Protein AF-E3I8I8-F1 (afdb_monomer)

Mean predicted aligned error: 11.17 Å

pLDDT: mean 88.02, std 15.7, range [49.09, 98.69]

Foldseek 3Di:
DDDDDDPPPPPPPPPPPDDQPPVNVVVVVVVVVVVVVVVVVVVVVVVVVVVVLVVCVVVPDDSVVVVVVVVLVVDDPVVSVVVVVVVVVVCVVVVVDD

Organism: Rhodomicrobium vannielii (strain ATCC 17100 / DSM 162 / LMG 4299 / NCIMB 10020 / ATH 3.1.1) (NCBI:txid648757)

Sequence (98 aa):
MDDASGFDGGADIGASGGSIDKSAKEQLRTVVERIERLEEEKAALAGDIKDIYAEAKANGFDTKALRKIISLRKKDASERQTEEAILATYMHALGMLE

InterPro domains:
  IPR018753 GapR-like [MF_00797] (19-96)
  IPR036388 Winged helix-like DNA-binding domain superfamily [G3DSA:1.10.10.10] (8-84)
  IPR046367 GapR-like, DNA-binding domain [NF010247] (21-96)
  IPR046367 GapR-like, DNA-binding domain [PF10073] (24-95)

Secondary structure (DSSP, 8-state):
---------------------HHHHHHHHHHHHHHHHHHHHHHHHHHHHHHHHHHHHHTT--HHHHHHHHHHHTS-HHHHHHHHHHHHHHHHHTT---

Radius of gyration: 28.41 Å; Cα contacts (8 Å, |Δi|>4): 15; chains: 1; bounding box: 42×38×78 Å

Solvent-accessible surface area (backbone atoms only — not comparable to full-atom values): 6036 Å² total; per-residue (Å²): 140,86,88,85,83,80,93,80,80,80,76,76,80,71,81,68,86,68,78,76,50,71,68,57,50,55,52,51,50,53,52,49,58,54,48,54,54,50,52,52,53,50,50,52,52,52,48,55,55,50,51,52,46,50,51,40,42,75,75,70,46,62,58,68,60,52,51,51,51,55,58,53,71,72,49,57,72,67,60,49,52,52,53,50,54,55,50,50,54,52,34,44,77,70,67,74,53,135

Structure (mmCIF, N/CA/C/O backbone):
data_AF-E3I8I8-F1
#
_entry.id   AF-E3I8I8-F1
#
loop_
_atom_site.group_PDB
_atom_site.id
_atom_site.type_symbol
_atom_site.label_atom_id
_atom_site.label_alt_id
_atom_site.label_comp_id
_atom_site.label_asym_id
_atom_site.label_entity_id
_atom_site.label_seq_id
_atom_site.pdbx_PDB_ins_code
_atom_site.Cartn_x
_atom_site.Cartn_y
_atom_site.Cartn_z
_atom_site.occupancy
_atom_site.B_iso_or_equiv
_atom_site.auth_seq_id
_atom_site.auth_comp_id
_atom_site.auth_asym_id
_atom_site.auth_atom_id
_atom_site.pdbx_PDB_model_num
ATOM 1 N N . MET A 1 1 ? 23.529 -31.811 55.806 1.00 54.12 1 MET A N 1
ATOM 2 C CA . MET A 1 1 ? 23.321 -32.154 54.385 1.00 54.12 1 MET A CA 1
ATOM 3 C C . MET A 1 1 ? 21.829 -32.346 54.253 1.00 54.12 1 MET A C 1
ATOM 5 O O . MET A 1 1 ? 21.301 -33.426 54.479 1.00 54.12 1 MET A O 1
ATOM 9 N N . ASP A 1 2 ? 21.186 -31.198 54.141 1.00 52.94 2 ASP A N 1
ATOM 10 C CA . ASP A 1 2 ? 19.759 -30.955 54.215 1.00 52.94 2 ASP A CA 1
ATOM 11 C C . ASP A 1 2 ? 19.142 -31.263 52.854 1.00 52.94 2 ASP A C 1
ATOM 13 O O . ASP A 1 2 ? 19.558 -30.672 51.865 1.00 52.94 2 ASP A O 1
ATOM 17 N N . ASP A 1 3 ? 18.166 -32.165 52.800 1.00 55.22 3 ASP A N 1
ATOM 18 C CA . ASP A 1 3 ? 17.332 -32.360 51.610 1.00 55.22 3 ASP A CA 1
ATOM 19 C C . ASP A 1 3 ? 15.868 -32.447 52.050 1.00 55.22 3 ASP A C 1
ATOM 21 O O . ASP A 1 3 ? 15.273 -33.512 52.214 1.00 55.22 3 ASP A O 1
ATOM 25 N N . ALA A 1 4 ? 15.305 -31.269 52.314 1.00 62.56 4 ALA A N 1
ATOM 26 C CA . ALA A 1 4 ? 13.880 -31.049 52.494 1.00 62.56 4 ALA A CA 1
ATOM 27 C C . ALA A 1 4 ? 13.491 -29.734 51.808 1.00 62.56 4 ALA A C 1
ATOM 29 O O . ALA A 1 4 ? 13.844 -28.658 52.284 1.00 62.56 4 ALA A O 1
ATOM 30 N N . SER A 1 5 ? 12.784 -29.849 50.682 1.00 60.59 5 SER A N 1
ATOM 31 C CA . SER A 1 5 ? 11.827 -28.909 50.059 1.00 60.59 5 SER A CA 1
ATOM 32 C C . SER A 1 5 ? 11.909 -29.129 48.542 1.00 60.59 5 SER A C 1
ATOM 34 O O . SER A 1 5 ? 12.929 -28.909 47.911 1.00 60.59 5 SER A O 1
ATOM 36 N N . GLY A 1 6 ? 10.922 -29.750 47.907 1.00 58.12 6 GLY A N 1
ATOM 37 C CA . GLY A 1 6 ? 9.565 -29.225 47.834 1.00 58.12 6 GLY A CA 1
ATOM 38 C C . GLY A 1 6 ? 9.459 -28.396 46.557 1.00 58.12 6 GLY A C 1
ATOM 39 O O . GLY A 1 6 ? 9.505 -27.173 46.602 1.00 58.12 6 GLY A O 1
ATOM 40 N N . PHE A 1 7 ? 9.381 -29.076 45.412 1.00 63.78 7 PHE A N 1
ATOM 41 C CA . PHE A 1 7 ? 8.995 -28.466 44.143 1.00 63.78 7 PHE A CA 1
ATOM 42 C C . PHE A 1 7 ? 7.493 -28.164 44.215 1.00 63.78 7 PHE A C 1
ATOM 44 O O . PHE A 1 7 ? 6.672 -29.014 43.891 1.00 63.78 7 PHE A O 1
ATOM 51 N N . ASP A 1 8 ? 7.147 -26.973 44.700 1.00 63.19 8 ASP A N 1
ATOM 52 C CA . ASP A 1 8 ? 5.790 -26.423 44.641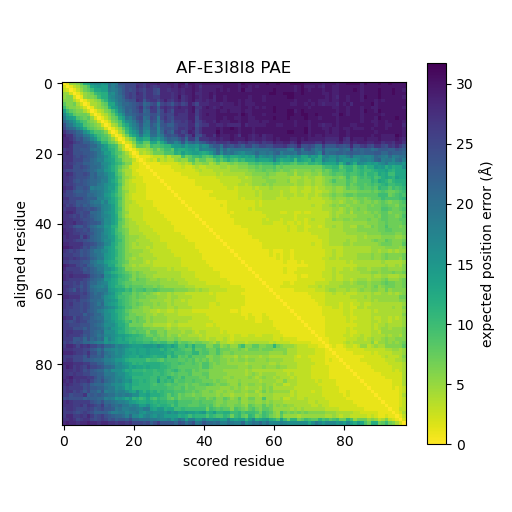 1.00 63.19 8 ASP A CA 1
ATOM 53 C C . ASP A 1 8 ? 5.834 -25.052 43.958 1.00 63.19 8 ASP A C 1
ATOM 55 O O . ASP A 1 8 ? 5.695 -23.991 44.558 1.00 63.19 8 ASP A O 1
ATOM 59 N N . GLY A 1 9 ? 6.168 -25.093 42.670 1.00 59.12 9 GLY A N 1
ATOM 60 C CA . GLY A 1 9 ? 6.112 -23.955 41.760 1.00 59.12 9 GLY A CA 1
ATOM 61 C C . GLY A 1 9 ? 5.010 -24.141 40.726 1.00 59.12 9 GLY A C 1
ATOM 62 O O . GLY A 1 9 ? 5.200 -23.789 39.563 1.00 59.12 9 GLY A O 1
ATOM 63 N N . GLY A 1 10 ? 3.892 -24.759 41.116 1.00 52.56 10 GLY A N 1
ATOM 64 C CA . GLY A 1 10 ? 2.670 -24.744 40.328 1.00 52.56 10 GLY A CA 1
ATOM 65 C C . GLY A 1 10 ? 2.126 -23.324 40.323 1.00 52.56 10 GLY A C 1
ATOM 66 O O . GLY A 1 10 ? 1.337 -22.959 41.188 1.00 52.56 10 GLY A O 1
ATOM 67 N N . ALA A 1 11 ? 2.576 -22.505 39.371 1.00 53.94 11 ALA A N 1
ATOM 68 C CA . ALA A 1 11 ? 1.906 -21.260 39.045 1.00 53.94 11 ALA A CA 1
ATOM 69 C C . ALA A 1 11 ? 0.503 -21.620 38.548 1.00 53.94 11 ALA A C 1
ATOM 71 O O . ALA A 1 11 ? 0.292 -21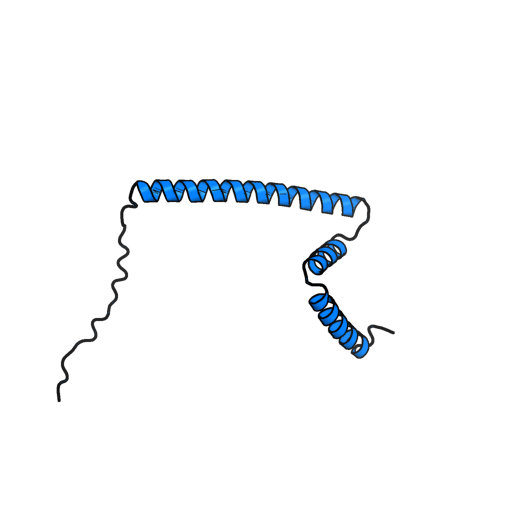.924 37.374 1.00 53.94 11 ALA A O 1
ATOM 72 N N . ASP A 1 12 ? -0.432 -21.640 39.493 1.00 58.72 12 ASP A N 1
ATOM 73 C CA . ASP A 1 12 ? -1.858 -21.477 39.287 1.00 58.72 12 ASP A CA 1
ATOM 74 C C . ASP A 1 12 ? -2.025 -20.236 38.403 1.00 58.72 12 ASP A C 1
ATOM 76 O O . ASP A 1 12 ? -1.990 -19.092 38.862 1.00 58.72 12 ASP A O 1
ATOM 80 N N . ILE A 1 13 ? -2.108 -20.451 37.085 1.00 60.59 13 ILE A N 1
ATOM 81 C CA . ILE A 1 13 ? -2.630 -19.452 36.157 1.00 60.59 13 ILE A CA 1
ATOM 82 C C . ILE A 1 13 ? -4.130 -19.458 36.412 1.00 60.59 13 ILE A C 1
ATOM 84 O O . ILE A 1 13 ? -4.923 -20.020 35.655 1.00 60.59 13 ILE A O 1
ATOM 88 N N . GLY A 1 14 ? -4.489 -18.875 37.552 1.00 49.09 14 GLY A N 1
ATOM 89 C CA . GLY A 1 14 ? -5.841 -18.590 37.940 1.00 49.09 14 GLY A CA 1
ATOM 90 C C . GLY A 1 14 ? -6.426 -17.724 36.848 1.00 49.09 14 GLY A C 1
ATOM 91 O O . GLY A 1 14 ? -6.158 -16.522 36.763 1.00 49.09 14 GLY A O 1
ATOM 92 N N . ALA A 1 15 ? -7.238 -18.352 36.002 1.00 56.16 15 ALA A N 1
ATOM 93 C CA . ALA A 1 15 ? -8.261 -17.692 35.220 1.00 56.16 15 ALA A CA 1
ATOM 94 C C . ALA A 1 15 ? -9.239 -17.041 36.210 1.00 56.16 15 ALA A C 1
ATOM 96 O O . ALA A 1 15 ? -10.340 -17.527 36.457 1.00 56.16 15 ALA A O 1
ATOM 97 N N . SER A 1 16 ? -8.804 -15.950 36.836 1.00 55.56 16 SER A N 1
ATOM 98 C CA . SER A 1 16 ? -9.676 -15.080 37.593 1.00 55.56 16 SER A CA 1
ATOM 99 C C . SER A 1 16 ? -10.577 -14.407 36.567 1.00 55.56 16 SER A C 1
ATOM 101 O O . SER A 1 16 ? -10.143 -13.591 35.754 1.00 55.56 16 SER A O 1
ATOM 103 N N . GLY A 1 17 ? -11.853 -14.791 36.575 1.00 57.69 17 GLY A N 1
ATOM 104 C CA . GLY A 1 17 ? -12.940 -14.029 35.969 1.00 57.69 17 GLY A CA 1
ATOM 105 C C . GLY A 1 17 ? -13.092 -12.691 36.691 1.00 57.69 17 GLY A C 1
ATOM 106 O O . GLY A 1 17 ? -14.091 -12.450 37.363 1.00 57.69 17 GLY A O 1
ATOM 107 N N . GLY A 1 18 ? -12.056 -11.854 36.615 1.00 56.91 18 GLY A N 1
ATOM 108 C CA . GLY A 1 18 ? -11.992 -10.543 37.225 1.00 56.91 18 GLY A CA 1
ATOM 109 C C . GLY A 1 18 ? -13.023 -9.645 36.566 1.00 56.91 18 GLY A C 1
ATOM 110 O O . GLY A 1 18 ? -12.965 -9.374 35.366 1.00 56.91 18 GLY A O 1
ATOM 111 N N . SER A 1 19 ? -13.993 -9.196 37.357 1.00 73.75 19 SER A N 1
ATOM 112 C CA . SER A 1 19 ? -14.953 -8.184 36.943 1.00 73.75 19 SER A CA 1
ATOM 113 C C . SER A 1 19 ? -14.197 -6.954 36.447 1.00 73.75 19 SER A C 1
ATOM 115 O O . SER A 1 19 ? -13.536 -6.277 37.232 1.00 73.75 19 SER A O 1
ATOM 117 N N . ILE A 1 20 ? -14.293 -6.668 35.147 1.00 75.81 20 ILE A N 1
ATOM 118 C CA . ILE A 1 20 ? -13.729 -5.448 34.567 1.00 75.81 20 ILE A CA 1
ATOM 119 C C . ILE A 1 20 ? -14.401 -4.258 35.262 1.00 75.81 20 ILE A C 1
ATOM 121 O O . ILE A 1 20 ? -15.632 -4.125 35.210 1.00 75.81 20 ILE A O 1
ATOM 125 N N . ASP A 1 21 ? -13.602 -3.423 35.928 1.00 83.50 21 ASP A N 1
ATOM 126 C CA . ASP A 1 21 ? -14.078 -2.201 36.577 1.00 83.50 21 ASP A CA 1
ATOM 127 C C . ASP A 1 21 ? -14.770 -1.295 35.542 1.00 83.50 21 ASP A C 1
ATOM 129 O O . ASP A 1 21 ? -14.425 -1.289 34.358 1.00 83.50 21 ASP A O 1
ATOM 133 N N . LYS A 1 22 ? -15.779 -0.531 35.962 1.00 81.38 22 LYS A N 1
ATOM 134 C CA . LYS A 1 22 ? -16.578 0.335 35.087 1.00 81.38 22 LYS A CA 1
ATOM 135 C C . LYS A 1 22 ? -15.699 1.303 34.282 1.00 81.38 22 LYS A C 1
ATOM 137 O O . LYS A 1 22 ? -15.920 1.454 33.085 1.00 81.38 22 LYS A O 1
ATOM 142 N N . SER A 1 23 ? -14.661 1.865 34.906 1.00 86.88 23 SER A N 1
ATOM 143 C CA . SER A 1 23 ? -13.669 2.722 34.235 1.00 86.88 23 SER A CA 1
ATOM 144 C C . SER A 1 23 ? -12.919 1.979 33.119 1.00 86.88 23 SER A C 1
ATOM 146 O O . SER A 1 23 ? -12.802 2.469 31.996 1.00 86.88 23 SER A O 1
ATOM 148 N N . ALA A 1 24 ? -12.497 0.738 33.378 1.00 90.19 24 ALA A N 1
ATOM 149 C CA . ALA A 1 24 ? -11.834 -0.099 32.380 1.00 90.19 24 ALA A CA 1
ATOM 150 C C . ALA A 1 24 ? -12.780 -0.495 31.227 1.00 90.19 24 ALA A C 1
ATOM 1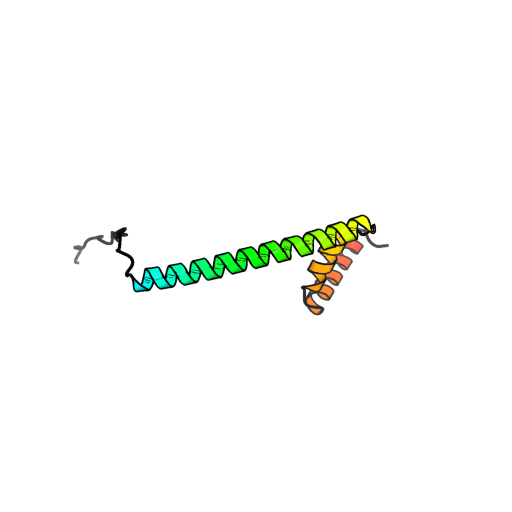52 O O . ALA A 1 24 ? -12.349 -0.569 30.076 1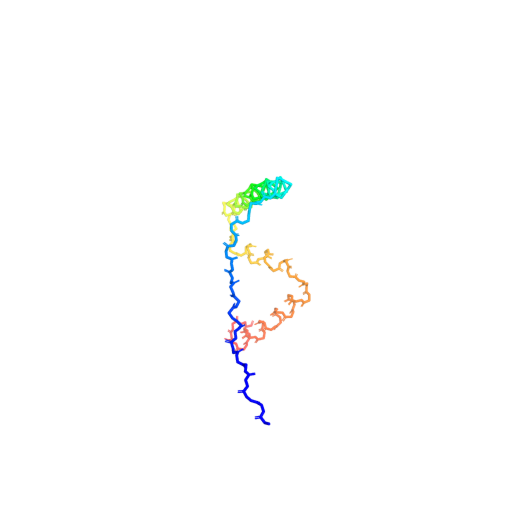.00 90.19 24 ALA A O 1
ATOM 153 N N . LYS A 1 25 ? -14.084 -0.676 31.491 1.00 92.38 25 LYS A N 1
ATOM 154 C CA . LYS A 1 25 ? -15.096 -0.892 30.437 1.00 92.38 25 LYS A CA 1
ATOM 155 C C . LYS A 1 25 ? -15.268 0.335 29.534 1.00 92.38 25 LYS A C 1
ATOM 157 O O . LYS A 1 25 ? -15.373 0.180 28.320 1.00 92.38 25 LYS A O 1
ATOM 162 N N . GLU A 1 26 ? -15.281 1.541 30.100 1.00 94.06 26 GLU A N 1
ATOM 163 C CA . GLU A 1 26 ? -15.401 2.800 29.345 1.00 94.06 26 GLU A CA 1
ATOM 164 C C . GLU A 1 26 ? -14.153 3.082 28.487 1.00 94.06 26 GLU A C 1
ATOM 166 O O . GLU A 1 26 ? -14.268 3.475 27.320 1.00 94.06 26 GLU A O 1
ATOM 171 N N . GLN A 1 27 ? -12.960 2.797 29.019 1.00 94.50 27 GLN A N 1
ATOM 172 C CA . GLN A 1 27 ? -11.707 2.872 28.260 1.00 94.50 27 GLN A CA 1
ATOM 173 C C . GLN A 1 27 ? -11.685 1.870 27.103 1.00 94.50 27 GLN A C 1
ATOM 175 O O . GLN A 1 27 ? -11.368 2.249 25.974 1.00 94.50 27 GLN A O 1
ATOM 180 N N . LEU A 1 28 ? -12.070 0.615 27.359 1.00 95.56 28 LEU A N 1
ATOM 181 C CA . LEU A 1 28 ? -12.149 -0.419 26.327 1.00 95.56 28 LEU A CA 1
ATOM 182 C C . LEU A 1 28 ? -13.107 -0.007 25.206 1.00 95.56 28 LEU A C 1
ATOM 184 O O . LEU A 1 28 ? -12.740 -0.081 24.036 1.00 95.56 28 LEU A O 1
ATOM 188 N N . ARG A 1 29 ? -14.298 0.491 25.558 1.00 96.56 29 ARG A N 1
ATOM 189 C CA . ARG A 1 29 ? -15.278 0.991 24.588 1.00 96.56 29 ARG A CA 1
ATOM 190 C C . ARG A 1 29 ? -14.689 2.089 23.703 1.00 96.56 29 ARG A C 1
ATOM 192 O O . ARG A 1 29 ? -14.784 2.002 22.486 1.00 96.56 29 ARG A O 1
ATOM 199 N N . THR A 1 30 ? -14.019 3.070 24.304 1.00 97.56 30 THR A N 1
ATOM 200 C CA . THR A 1 30 ? -13.393 4.172 23.557 1.00 97.56 30 THR A CA 1
ATOM 201 C C . THR A 1 30 ? -12.294 3.679 22.610 1.00 97.56 30 THR A C 1
ATOM 203 O O . THR A 1 30 ? -12.147 4.199 21.505 1.00 97.56 30 THR A O 1
ATOM 206 N N . VAL A 1 31 ? -11.496 2.687 23.021 1.00 97.94 31 VAL A N 1
ATOM 207 C CA . VAL A 1 31 ? -10.470 2.082 22.155 1.00 97.94 31 VAL A CA 1
ATOM 208 C C . VAL A 1 31 ? -11.114 1.369 20.968 1.00 97.94 31 VAL A C 1
ATOM 210 O O . VAL A 1 31 ? -10.678 1.591 19.840 1.00 97.94 31 VAL A O 1
ATOM 213 N N . VAL A 1 32 ? -12.158 0.571 21.208 1.00 98.38 32 VAL A N 1
ATOM 214 C CA . VAL A 1 32 ? -12.884 -0.157 20.156 1.00 98.38 32 VAL A CA 1
ATOM 215 C C . VAL A 1 32 ? -13.499 0.814 19.150 1.00 98.38 32 VAL A C 1
ATOM 217 O O . VAL A 1 32 ? -13.177 0.723 17.970 1.00 98.38 32 VAL A O 1
ATOM 220 N N . GLU A 1 33 ? -14.265 1.806 19.610 1.00 98.44 33 GLU A N 1
ATOM 221 C CA . GLU A 1 33 ? -14.922 2.789 18.732 1.00 98.44 33 GLU A CA 1
ATOM 222 C C . GLU A 1 33 ? -13.906 3.553 17.859 1.00 98.44 33 GLU A C 1
ATOM 224 O O . GLU A 1 33 ? -14.142 3.822 16.680 1.00 98.44 33 GLU A O 1
ATOM 229 N N . ARG A 1 34 ? -12.726 3.878 18.408 1.00 98.50 34 ARG A N 1
ATOM 230 C CA . ARG A 1 34 ? -11.648 4.526 17.642 1.00 98.50 34 ARG A CA 1
ATOM 231 C C . ARG A 1 34 ? -11.048 3.607 16.579 1.00 98.50 34 ARG A C 1
ATOM 233 O O . ARG A 1 34 ? -10.703 4.103 15.510 1.00 98.50 34 ARG A O 1
ATOM 240 N N . ILE A 1 35 ? -10.877 2.319 16.876 1.00 98.44 35 ILE A N 1
ATOM 241 C CA . ILE A 1 35 ? -10.343 1.338 15.921 1.00 98.44 35 ILE A CA 1
ATOM 242 C C . ILE A 1 35 ? -11.355 1.078 14.807 1.00 98.44 35 ILE A C 1
ATOM 244 O O . ILE A 1 35 ? -10.965 1.089 13.646 1.00 98.44 35 ILE A O 1
ATOM 248 N N . GLU A 1 36 ? -12.635 0.899 15.138 1.00 98.56 36 GLU A N 1
ATOM 249 C CA . GLU A 1 36 ? -13.697 0.668 14.151 1.00 98.56 36 GLU A CA 1
ATOM 250 C C . GLU A 1 36 ? -13.764 1.810 13.137 1.00 98.56 36 GLU A C 1
ATOM 252 O O . GLU A 1 36 ? -13.704 1.565 11.934 1.00 98.56 36 GLU A O 1
ATOM 257 N N . ARG A 1 37 ? -13.740 3.062 13.611 1.00 98.56 37 ARG A N 1
ATOM 258 C CA . ARG A 1 37 ? -13.680 4.229 12.723 1.00 98.56 37 ARG A CA 1
ATOM 259 C C . ARG A 1 37 ? -12.454 4.204 11.802 1.00 98.56 37 ARG A C 1
ATOM 261 O O . ARG A 1 37 ? -12.570 4.492 10.617 1.00 98.56 37 ARG A O 1
ATOM 268 N N . LEU A 1 38 ? -11.274 3.861 12.329 1.00 98.62 38 LEU A N 1
ATOM 269 C CA . LEU A 1 38 ? -10.051 3.785 11.520 1.00 98.62 38 LEU A CA 1
ATOM 270 C C . LEU A 1 38 ? -10.095 2.643 10.494 1.00 98.62 38 LEU A C 1
ATOM 272 O O . LEU A 1 38 ? -9.559 2.794 9.398 1.00 98.62 38 LEU A O 1
ATOM 276 N N . GLU A 1 39 ? -10.717 1.509 10.820 1.00 98.56 39 GLU A N 1
ATOM 277 C CA . GLU A 1 39 ? -10.907 0.413 9.863 1.00 98.56 39 GLU A CA 1
ATOM 278 C C . GLU A 1 39 ? -11.919 0.786 8.769 1.00 98.56 39 GLU A C 1
ATOM 280 O O . GLU A 1 39 ? -11.686 0.457 7.605 1.00 98.56 39 GLU A O 1
ATOM 285 N N . GLU A 1 40 ? -12.976 1.539 9.087 1.00 98.44 40 GLU A N 1
ATOM 286 C CA . GLU A 1 40 ? -13.889 2.104 8.082 1.00 98.44 40 GLU A CA 1
ATOM 287 C C . GLU A 1 40 ? -13.171 3.087 7.142 1.00 98.44 40 GLU A C 1
ATOM 289 O O . GLU A 1 40 ? -13.259 2.948 5.920 1.00 98.44 40 GLU A O 1
ATOM 294 N N . GLU A 1 41 ? -12.399 4.035 7.685 1.00 98.44 41 GLU A N 1
ATOM 295 C CA . GLU A 1 41 ? -11.598 4.984 6.894 1.00 98.44 41 GLU A CA 1
ATOM 296 C C . GLU A 1 41 ? -10.596 4.254 5.983 1.00 98.44 41 GLU A C 1
ATOM 298 O O . GLU A 1 41 ? -10.463 4.557 4.795 1.00 98.44 41 GLU A O 1
ATOM 303 N N . LYS A 1 42 ? -9.913 3.238 6.516 1.00 98.12 42 LYS A N 1
ATOM 304 C CA . LYS A 1 42 ? -8.982 2.392 5.760 1.00 98.12 42 LYS A CA 1
ATOM 305 C C . LYS A 1 42 ? -9.688 1.603 4.659 1.00 98.12 42 LYS A C 1
ATOM 307 O O . LYS A 1 42 ? -9.120 1.457 3.576 1.00 98.12 42 LYS A O 1
ATOM 312 N N . ALA A 1 43 ? -10.894 1.095 4.910 1.00 98.12 43 ALA A N 1
ATOM 313 C CA . ALA A 1 43 ? -11.687 0.391 3.908 1.00 98.12 43 ALA A CA 1
ATOM 314 C C . ALA A 1 43 ? -12.122 1.329 2.773 1.00 98.12 43 ALA A C 1
ATOM 316 O O . ALA A 1 43 ? -11.999 0.952 1.606 1.00 98.12 43 ALA A O 1
ATOM 317 N N . ALA A 1 44 ? -12.547 2.554 3.097 1.00 98.38 44 ALA A N 1
ATOM 318 C CA . ALA A 1 44 ? -12.872 3.580 2.107 1.00 98.38 44 ALA A CA 1
ATOM 319 C C . ALA A 1 44 ? -11.655 3.911 1.225 1.00 98.38 44 ALA A C 1
ATOM 321 O O . ALA A 1 44 ? -11.721 3.767 0.006 1.00 98.38 44 ALA A O 1
ATOM 322 N N . LEU A 1 45 ? -10.502 4.206 1.837 1.00 98.44 45 LEU A N 1
ATOM 323 C CA . LEU A 1 45 ? -9.255 4.480 1.110 1.00 98.44 45 LEU A CA 1
ATOM 324 C C . LEU A 1 45 ? -8.792 3.292 0.253 1.00 98.44 45 LEU A C 1
ATOM 326 O O . LEU A 1 45 ? -8.262 3.470 -0.845 1.00 98.44 45 LEU A O 1
ATOM 330 N N . ALA A 1 46 ? -8.971 2.061 0.738 1.00 98.25 46 ALA A N 1
ATOM 331 C CA . ALA A 1 46 ? -8.669 0.865 -0.041 1.00 98.25 46 ALA A CA 1
ATOM 332 C C . ALA A 1 46 ? -9.592 0.728 -1.266 1.00 98.25 46 ALA A C 1
ATOM 334 O O . ALA A 1 46 ? -9.133 0.274 -2.319 1.00 98.25 46 ALA A O 1
ATOM 335 N N . GLY A 1 47 ? -10.860 1.132 -1.134 1.00 98.56 47 GLY A N 1
ATOM 336 C CA . GLY A 1 47 ? -11.812 1.264 -2.236 1.00 98.56 47 GLY A CA 1
ATOM 337 C C . GLY A 1 47 ? -11.319 2.252 -3.290 1.00 98.56 47 GLY A C 1
ATOM 338 O O . GLY A 1 47 ? -11.125 1.859 -4.439 1.00 98.56 47 GLY A O 1
ATOM 339 N N . ASP A 1 48 ? -10.978 3.471 -2.877 1.00 98.69 48 ASP A N 1
ATOM 340 C CA . ASP A 1 48 ? -10.481 4.518 -3.780 1.00 98.69 48 ASP A CA 1
ATOM 341 C C . ASP A 1 48 ? -9.228 4.067 -4.553 1.00 98.69 48 ASP A C 1
ATOM 343 O O . ASP A 1 48 ? -9.124 4.225 -5.771 1.00 98.69 48 ASP A O 1
ATOM 347 N 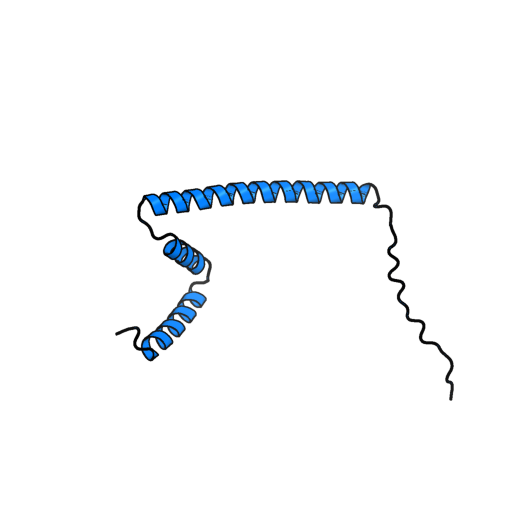N . ILE A 1 49 ? -8.272 3.424 -3.870 1.00 98.31 49 ILE A N 1
ATOM 348 C CA . ILE A 1 49 ? -7.063 2.876 -4.507 1.00 98.31 49 ILE A CA 1
ATOM 349 C C . ILE A 1 49 ? -7.418 1.810 -5.552 1.00 98.31 49 ILE A C 1
ATOM 351 O O . ILE A 1 49 ? -6.787 1.735 -6.613 1.00 98.31 49 ILE A O 1
ATOM 355 N N . LYS A 1 50 ? -8.396 0.947 -5.257 1.00 98.31 50 LYS A N 1
ATOM 356 C CA . LYS A 1 50 ? -8.844 -0.094 -6.187 1.00 98.31 50 LYS A CA 1
ATOM 357 C C . LYS A 1 50 ? -9.469 0.523 -7.436 1.00 98.31 50 LYS A C 1
ATOM 359 O O . LYS A 1 50 ? -9.167 0.045 -8.531 1.00 98.31 50 LYS A O 1
ATOM 364 N N . ASP A 1 51 ? -10.270 1.568 -7.277 1.00 98.56 51 ASP A N 1
ATOM 365 C CA . ASP A 1 51 ? -10.923 2.259 -8.387 1.00 98.56 51 ASP A CA 1
ATOM 366 C C . ASP A 1 51 ? -9.897 2.959 -9.287 1.00 98.56 51 ASP A C 1
ATOM 368 O O . ASP A 1 51 ? -9.948 2.792 -10.505 1.00 98.56 51 ASP A O 1
ATOM 372 N N . ILE A 1 52 ? -8.861 3.585 -8.714 1.00 98.50 52 ILE A N 1
ATOM 373 C CA . ILE A 1 52 ? -7.731 4.146 -9.482 1.00 98.50 52 ILE A CA 1
ATOM 374 C C . ILE A 1 52 ? -7.007 3.059 -10.292 1.00 98.50 52 ILE A C 1
ATOM 376 O O . ILE A 1 52 ? -6.674 3.256 -11.462 1.00 98.50 52 ILE A O 1
ATOM 380 N N . TYR A 1 53 ? -6.756 1.880 -9.710 1.00 98.56 53 TYR A N 1
ATOM 381 C CA . TYR A 1 53 ? -6.162 0.774 -10.470 1.00 98.56 53 TYR A CA 1
ATOM 382 C C . TYR A 1 53 ? -7.093 0.252 -11.572 1.00 98.56 53 TYR A C 1
ATOM 384 O O . TYR A 1 53 ? -6.605 -0.183 -12.618 1.00 98.56 53 TYR A O 1
ATOM 392 N N . ALA A 1 54 ? -8.409 0.260 -11.350 1.00 98.50 54 ALA A N 1
ATOM 393 C CA . ALA A 1 54 ? -9.387 -0.138 -12.356 1.00 98.50 54 ALA A CA 1
ATOM 394 C C . ALA A 1 54 ? -9.423 0.860 -13.523 1.00 98.50 54 ALA A C 1
ATOM 396 O O . ALA A 1 54 ? -9.378 0.434 -14.678 1.00 98.50 54 ALA A O 1
ATOM 397 N N . GLU A 1 55 ? -9.404 2.161 -13.234 1.00 98.69 55 GLU A N 1
ATOM 398 C CA . GLU A 1 55 ? -9.285 3.228 -14.230 1.00 98.69 55 GLU A CA 1
ATOM 399 C C . GLU A 1 55 ? -7.981 3.100 -15.025 1.00 98.69 55 GLU A C 1
ATOM 401 O O . GLU A 1 55 ? -7.998 3.066 -16.255 1.00 98.69 55 GLU A O 1
ATOM 406 N N . ALA A 1 56 ? -6.844 2.931 -14.344 1.00 98.56 56 ALA A N 1
ATOM 407 C CA . ALA A 1 56 ? -5.556 2.734 -15.004 1.00 98.56 56 ALA A CA 1
ATOM 408 C C . ALA A 1 56 ? -5.589 1.524 -15.954 1.00 98.56 56 ALA A C 1
ATOM 410 O O . ALA A 1 56 ? -5.095 1.595 -17.078 1.00 98.56 56 ALA A O 1
ATOM 411 N N . LYS A 1 57 ? -6.225 0.421 -15.540 1.00 98.31 57 LYS A N 1
ATOM 412 C CA . LYS A 1 57 ? -6.413 -0.750 -16.403 1.00 98.31 57 LYS A CA 1
ATOM 413 C C . LYS A 1 57 ? -7.289 -0.436 -17.620 1.00 98.31 57 LYS A C 1
ATOM 415 O O . LYS A 1 57 ? -6.953 -0.873 -18.717 1.00 98.31 57 LYS A O 1
ATOM 420 N N . ALA A 1 58 ? -8.389 0.296 -17.440 1.00 98.44 58 ALA A N 1
ATOM 421 C CA . ALA A 1 58 ? -9.269 0.711 -18.536 1.00 98.44 58 ALA A CA 1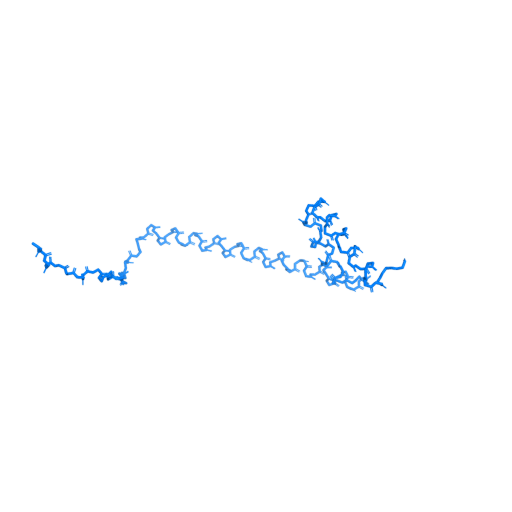
ATOM 422 C C . ALA A 1 58 ? -8.545 1.627 -19.539 1.00 98.44 58 ALA A C 1
ATOM 424 O O . ALA A 1 58 ? -8.762 1.514 -20.742 1.00 98.44 58 ALA A O 1
ATOM 425 N N . ASN A 1 59 ? -7.613 2.446 -19.048 1.00 98.56 59 ASN A N 1
ATOM 426 C CA . ASN A 1 59 ? -6.746 3.310 -19.848 1.00 98.56 59 ASN A CA 1
ATOM 427 C C . ASN A 1 59 ? -5.537 2.575 -20.469 1.00 98.56 59 ASN A C 1
ATOM 429 O O . ASN A 1 59 ? -4.695 3.206 -21.103 1.00 98.56 59 ASN A O 1
ATOM 433 N N . GLY A 1 60 ? -5.435 1.250 -20.303 1.00 98.19 60 GLY A N 1
ATOM 434 C CA . GLY A 1 60 ? -4.415 0.416 -20.946 1.00 98.19 60 GLY A CA 1
ATOM 435 C C . GLY A 1 60 ? -3.112 0.227 -20.161 1.00 98.19 60 GLY A C 1
ATOM 436 O O . GLY A 1 60 ? -2.168 -0.353 -20.695 1.00 98.19 60 GLY A O 1
ATOM 437 N N . PHE A 1 61 ? -3.030 0.666 -18.902 1.00 98.56 61 PHE A N 1
ATOM 438 C CA . PHE A 1 61 ? -1.838 0.462 -18.073 1.00 98.56 61 PHE A CA 1
ATOM 439 C C . PHE A 1 61 ? -1.789 -0.940 -17.439 1.00 98.56 61 PHE A C 1
ATOM 441 O O . PHE A 1 61 ? -2.794 -1.476 -16.961 1.00 98.56 61 PHE A O 1
ATOM 448 N N . ASP A 1 62 ? -0.583 -1.513 -17.333 1.00 98.19 62 ASP A N 1
ATOM 449 C CA . ASP A 1 62 ? -0.354 -2.744 -16.569 1.00 98.19 62 ASP A CA 1
ATOM 450 C C . ASP A 1 62 ? -0.347 -2.455 -15.055 1.00 98.19 62 ASP A C 1
ATOM 452 O O . ASP A 1 62 ? 0.597 -1.909 -14.478 1.00 98.19 62 ASP A O 1
ATOM 456 N N . THR A 1 63 ? -1.418 -2.870 -14.381 1.00 97.88 63 THR A N 1
ATOM 457 C CA . THR A 1 63 ? -1.575 -2.679 -12.929 1.00 97.88 63 THR A CA 1
ATOM 458 C C . THR A 1 63 ? -0.550 -3.436 -12.072 1.00 97.88 63 THR A C 1
ATOM 460 O O . THR A 1 63 ? -0.254 -2.991 -10.960 1.00 97.88 63 THR A O 1
ATOM 463 N N . LYS A 1 64 ? 0.030 -4.551 -12.544 1.00 97.38 64 LYS A N 1
ATOM 464 C CA . LYS A 1 64 ? 1.109 -5.257 -11.828 1.00 97.38 64 LYS A CA 1
ATOM 465 C C . LYS A 1 64 ? 2.395 -4.438 -11.876 1.00 97.38 64 LYS A C 1
ATOM 467 O O . LYS A 1 64 ? 3.040 -4.276 -10.838 1.00 97.38 64 LYS A O 1
ATOM 472 N N . ALA A 1 65 ? 2.725 -3.875 -13.038 1.00 98.19 65 ALA A N 1
ATOM 473 C CA . ALA A 1 65 ? 3.862 -2.972 -13.188 1.00 98.19 65 ALA A CA 1
ATOM 474 C C . ALA A 1 65 ? 3.702 -1.732 -12.290 1.00 98.19 65 ALA A C 1
ATOM 476 O O . ALA A 1 65 ? 4.613 -1.405 -11.529 1.00 98.19 65 ALA A O 1
ATOM 477 N N . LEU A 1 66 ? 2.515 -1.109 -12.268 1.00 98.12 66 LEU A N 1
ATOM 478 C CA . LEU A 1 66 ? 2.230 0.032 -11.385 1.00 98.12 66 LEU A CA 1
ATOM 479 C C . LEU A 1 66 ? 2.403 -0.308 -9.896 1.00 98.12 66 LEU A C 1
ATOM 481 O O . LEU A 1 66 ? 3.009 0.464 -9.151 1.00 98.12 66 LEU A O 1
ATOM 485 N N . ARG A 1 67 ? 1.923 -1.475 -9.443 1.00 97.50 67 ARG A N 1
ATOM 486 C CA . ARG A 1 67 ? 2.136 -1.939 -8.057 1.00 97.50 67 ARG A CA 1
ATOM 487 C C . ARG A 1 67 ? 3.617 -2.114 -7.734 1.00 97.50 67 ARG A C 1
ATOM 489 O O . ARG A 1 6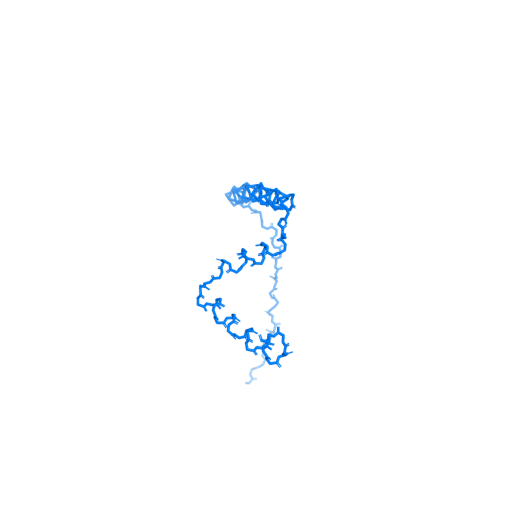7 ? 4.050 -1.709 -6.654 1.00 97.50 67 ARG A O 1
ATOM 496 N N . LYS A 1 68 ? 4.403 -2.668 -8.664 1.00 96.38 68 LYS A N 1
ATOM 497 C CA . LYS A 1 68 ? 5.856 -2.795 -8.499 1.00 96.38 68 LYS A CA 1
ATOM 498 C C . LYS A 1 68 ? 6.520 -1.421 -8.396 1.00 96.38 68 LYS A C 1
ATOM 500 O O . LYS A 1 68 ? 7.308 -1.222 -7.477 1.00 96.38 68 LYS A O 1
ATOM 505 N N . ILE A 1 69 ? 6.150 -0.465 -9.251 1.00 96.19 69 ILE A N 1
ATOM 506 C CA . ILE A 1 69 ? 6.653 0.918 -9.202 1.00 96.19 69 ILE A CA 1
ATOM 507 C C . ILE A 1 69 ? 6.333 1.566 -7.853 1.00 96.19 69 ILE A C 1
ATOM 509 O O . ILE A 1 69 ? 7.225 2.123 -7.220 1.00 96.19 69 ILE A O 1
ATOM 513 N N . ILE A 1 70 ? 5.092 1.467 -7.371 1.00 96.44 70 ILE A N 1
ATOM 514 C CA . ILE A 1 70 ? 4.698 2.036 -6.072 1.00 96.44 70 ILE A CA 1
ATOM 515 C C . ILE A 1 70 ? 5.482 1.386 -4.928 1.00 96.44 70 ILE A C 1
ATOM 517 O O . ILE A 1 70 ? 5.947 2.090 -4.036 1.00 96.44 70 ILE A O 1
ATOM 521 N N . SER A 1 71 ? 5.681 0.065 -4.962 1.00 95.00 71 SER A N 1
ATOM 522 C CA . SER A 1 71 ? 6.509 -0.632 -3.972 1.00 95.00 71 SER A CA 1
ATOM 523 C C . SER A 1 71 ? 7.964 -0.172 -4.003 1.00 95.00 71 SER A C 1
ATOM 525 O O . SER A 1 71 ? 8.556 -0.023 -2.940 1.00 95.00 71 SER A O 1
ATOM 527 N N . LEU A 1 72 ? 8.539 0.050 -5.189 1.00 92.81 72 LEU A N 1
ATOM 528 C CA . LEU A 1 72 ? 9.891 0.589 -5.320 1.00 92.81 72 LEU A CA 1
ATOM 529 C C . LEU A 1 72 ? 9.945 2.004 -4.739 1.00 92.81 72 LEU A C 1
ATOM 531 O O . LEU A 1 72 ? 10.784 2.283 -3.899 1.00 92.81 72 LEU A O 1
ATOM 535 N N . ARG A 1 73 ? 8.992 2.876 -5.080 1.00 94.19 73 ARG A N 1
ATOM 536 C CA . ARG A 1 73 ? 8.947 4.268 -4.594 1.00 94.19 73 ARG A CA 1
ATOM 537 C C . ARG A 1 73 ? 8.829 4.420 -3.072 1.00 94.19 73 ARG A C 1
ATOM 539 O O . ARG A 1 73 ? 9.058 5.518 -2.581 1.00 94.19 73 ARG A O 1
ATOM 546 N N . LYS A 1 74 ? 8.460 3.361 -2.343 1.00 94.31 74 LYS A N 1
ATOM 547 C CA . LYS A 1 74 ? 8.443 3.342 -0.871 1.00 94.31 74 LYS A CA 1
ATOM 548 C C . LYS A 1 74 ? 9.822 3.109 -0.245 1.00 94.31 74 LYS A C 1
ATOM 550 O O . LYS A 1 74 ? 9.978 3.387 0.937 1.00 94.31 74 LYS A O 1
ATOM 555 N N . LYS A 1 75 ? 10.780 2.576 -1.005 1.00 91.62 75 LYS A N 1
ATOM 556 C CA . LYS A 1 75 ? 12.154 2.333 -0.553 1.00 91.62 75 LYS A CA 1
ATOM 557 C C . LYS A 1 75 ? 13.002 3.593 -0.679 1.00 91.62 75 LYS A C 1
ATOM 559 O O . LYS A 1 75 ? 12.760 4.418 -1.567 1.00 91.62 75 LYS A O 1
ATOM 564 N N . ASP A 1 76 ? 14.026 3.700 0.162 1.00 93.88 76 ASP A N 1
ATOM 565 C CA . ASP A 1 76 ? 15.022 4.762 0.035 1.00 93.88 76 ASP A CA 1
ATOM 566 C C . ASP A 1 76 ? 15.790 4.649 -1.296 1.00 93.88 76 ASP A C 1
ATOM 568 O O . ASP A 1 76 ? 15.954 3.565 -1.864 1.00 93.88 76 ASP A O 1
ATOM 572 N N . ALA A 1 77 ? 16.254 5.781 -1.828 1.00 92.06 77 ALA A N 1
ATOM 573 C CA . ALA A 1 77 ? 16.963 5.812 -3.102 1.00 92.06 77 ALA A CA 1
ATOM 574 C C . ALA A 1 77 ? 18.264 4.988 -3.082 1.00 92.06 77 ALA A C 1
ATOM 576 O O . ALA A 1 77 ? 18.554 4.320 -4.074 1.00 92.06 77 ALA A O 1
ATOM 577 N N . SER A 1 78 ? 19.006 4.999 -1.971 1.00 93.62 78 SER A N 1
ATOM 578 C CA . SER A 1 78 ? 20.252 4.238 -1.812 1.00 93.62 78 SER A CA 1
ATOM 579 C C . SER A 1 78 ? 19.995 2.731 -1.760 1.00 93.62 78 SER A C 1
ATOM 581 O O . SER A 1 78 ? 20.678 1.946 -2.423 1.00 93.62 78 SER A O 1
ATOM 583 N N . GLU A 1 79 ? 18.951 2.323 -1.031 1.00 94.50 79 GLU A N 1
ATOM 584 C CA . GLU A 1 79 ? 18.518 0.925 -0.957 1.00 94.50 79 GLU A CA 1
ATOM 585 C C . GLU A 1 79 ? 18.140 0.406 -2.349 1.00 94.50 79 GLU A C 1
ATOM 587 O O . GLU A 1 79 ? 18.629 -0.640 -2.776 1.00 94.50 79 GLU A O 1
ATOM 592 N N . ARG A 1 80 ? 17.349 1.180 -3.107 1.00 92.88 80 ARG A N 1
ATOM 593 C CA . ARG A 1 80 ? 16.981 0.820 -4.485 1.00 92.88 80 ARG A CA 1
ATOM 594 C C . ARG A 1 80 ? 18.186 0.663 -5.399 1.00 92.88 80 ARG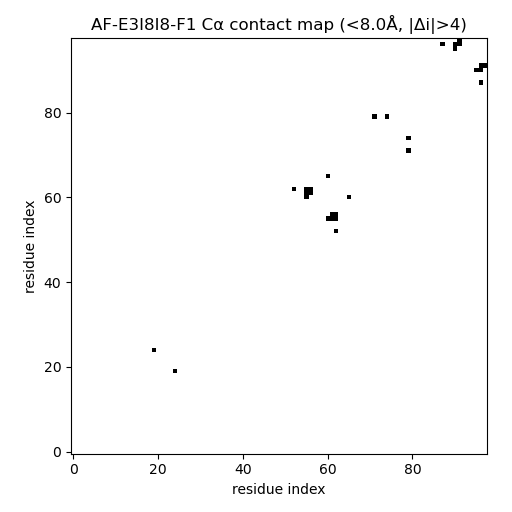 A C 1
ATOM 596 O O . ARG A 1 80 ? 18.260 -0.330 -6.107 1.00 92.88 80 ARG A O 1
ATOM 603 N N . GLN A 1 81 ? 19.118 1.614 -5.383 1.00 93.88 81 GLN A N 1
ATOM 604 C CA . GLN A 1 81 ? 20.314 1.555 -6.231 1.00 93.88 81 GLN A CA 1
ATOM 605 C C . GLN A 1 81 ? 21.173 0.333 -5.906 1.00 93.88 81 GLN A C 1
ATOM 607 O O . GLN A 1 81 ? 21.677 -0.330 -6.810 1.00 93.88 81 GLN A O 1
ATOM 612 N N . THR A 1 82 ? 21.303 0.010 -4.618 1.00 94.56 82 THR A N 1
ATOM 613 C CA . THR A 1 82 ? 22.046 -1.170 -4.164 1.00 94.56 82 THR A CA 1
ATOM 614 C C . THR A 1 82 ? 21.387 -2.458 -4.661 1.00 94.56 82 THR A C 1
ATOM 616 O O . THR A 1 82 ? 22.055 -3.307 -5.251 1.00 94.56 82 THR A O 1
ATOM 619 N N . GLU A 1 83 ? 20.072 -2.596 -4.478 1.00 93.94 83 GLU A N 1
ATOM 620 C CA . GLU A 1 83 ? 19.318 -3.755 -4.969 1.00 93.94 83 GLU A CA 1
ATOM 621 C C . GLU A 1 83 ? 19.362 -3.881 -6.497 1.00 93.94 83 GLU A C 1
ATOM 623 O O . GLU A 1 83 ? 19.556 -4.979 -7.016 1.00 93.94 83 GLU A O 1
ATOM 628 N N . GLU A 1 84 ? 19.206 -2.768 -7.219 1.00 93.38 84 GLU A N 1
ATOM 629 C CA . GLU A 1 84 ? 19.267 -2.719 -8.682 1.00 93.38 84 GLU A CA 1
ATOM 630 C C . GLU A 1 84 ? 20.653 -3.129 -9.198 1.00 93.38 84 GLU A C 1
ATOM 632 O O . GLU A 1 84 ? 20.736 -3.917 -10.138 1.00 93.38 84 GLU A O 1
ATOM 637 N N . ALA A 1 85 ? 21.740 -2.681 -8.559 1.00 95.94 85 ALA A N 1
ATOM 638 C CA . ALA A 1 85 ? 23.104 -3.063 -8.928 1.00 95.94 85 ALA A CA 1
ATOM 639 C C . ALA A 1 85 ? 23.374 -4.564 -8.721 1.00 95.94 85 ALA A C 1
ATOM 641 O O . ALA A 1 85 ? 23.962 -5.226 -9.584 1.00 95.94 85 ALA A O 1
ATOM 642 N N . ILE A 1 86 ? 22.914 -5.124 -7.596 1.00 96.38 86 ILE A N 1
ATOM 643 C CA . ILE A 1 86 ? 23.019 -6.564 -7.322 1.00 96.38 86 ILE A CA 1
ATOM 644 C C . ILE A 1 86 ? 22.212 -7.354 -8.356 1.00 96.38 86 ILE A C 1
ATOM 646 O O . ILE A 1 86 ? 22.722 -8.305 -8.951 1.00 96.38 86 ILE A O 1
ATOM 650 N N . LEU A 1 87 ? 20.969 -6.942 -8.610 1.00 95.69 87 LEU A N 1
ATOM 651 C CA . LEU A 1 87 ? 20.098 -7.610 -9.568 1.00 95.69 87 LEU A CA 1
ATOM 652 C C . LEU A 1 87 ? 20.688 -7.572 -10.981 1.00 95.69 87 LEU A C 1
ATOM 654 O O . LEU A 1 87 ? 20.732 -8.607 -11.641 1.00 95.69 87 LEU A O 1
ATOM 658 N N . ALA A 1 88 ? 21.191 -6.417 -11.423 1.00 95.56 88 ALA A N 1
ATOM 659 C CA . ALA A 1 88 ? 21.842 -6.267 -12.720 1.00 95.56 88 ALA A CA 1
ATOM 660 C C . ALA A 1 88 ? 23.062 -7.191 -12.854 1.00 95.56 88 ALA A C 1
ATOM 662 O O . ALA A 1 88 ? 23.220 -7.848 -13.882 1.00 95.56 88 ALA A O 1
ATOM 663 N N . THR A 1 89 ? 23.872 -7.316 -11.796 1.00 96.44 89 THR A N 1
ATOM 664 C CA . THR A 1 89 ? 25.018 -8.242 -11.757 1.00 96.44 89 THR A CA 1
ATOM 665 C C . THR A 1 89 ? 24.57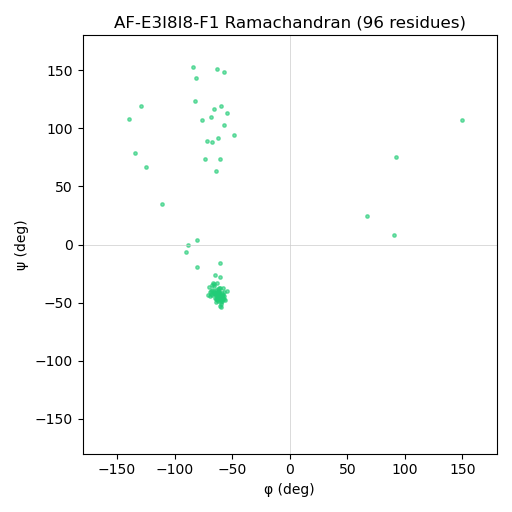2 -9.686 -11.994 1.00 96.44 89 THR A C 1
ATOM 667 O O . THR A 1 89 ? 25.162 -10.399 -12.807 1.00 96.44 89 THR A O 1
ATOM 670 N N . TYR A 1 90 ? 23.504 -10.122 -11.323 1.00 97.25 90 TYR A N 1
ATOM 671 C CA . TYR A 1 90 ? 22.973 -11.476 -11.494 1.00 97.25 90 TYR A CA 1
ATOM 672 C C . TYR A 1 90 ? 22.327 -11.685 -12.860 1.00 97.25 90 TYR A C 1
ATOM 674 O O . TYR A 1 90 ? 22.553 -12.715 -13.485 1.00 97.25 90 TYR A O 1
ATOM 682 N N . MET A 1 91 ? 21.570 -10.712 -13.364 1.00 97.31 91 MET A N 1
ATOM 683 C CA . MET A 1 91 ? 20.957 -10.805 -14.688 1.00 97.31 91 MET A CA 1
ATOM 684 C C . MET A 1 91 ? 22.009 -10.891 -15.800 1.00 97.31 91 MET A C 1
ATOM 686 O O . MET A 1 91 ? 21.860 -11.709 -16.704 1.00 97.31 91 MET A O 1
ATOM 690 N N . HIS A 1 92 ? 23.094 -10.118 -15.704 1.00 95.94 92 HIS A N 1
ATOM 691 C CA . HIS A 1 92 ? 24.226 -10.221 -16.626 1.00 95.94 92 HIS A CA 1
ATOM 692 C C . HIS A 1 92 ? 24.888 -11.606 -16.549 1.00 95.94 92 HIS A C 1
ATOM 694 O O . HIS A 1 92 ? 25.111 -12.245 -17.572 1.00 95.94 92 HIS A O 1
ATOM 700 N N . ALA A 1 93 ? 25.151 -12.123 -15.342 1.00 96.00 93 ALA A N 1
ATOM 701 C CA . ALA A 1 93 ? 25.721 -13.463 -15.162 1.00 96.00 93 ALA A CA 1
ATOM 702 C C . ALA A 1 93 ? 24.830 -14.589 -15.726 1.00 96.00 93 ALA A C 1
ATOM 704 O O . ALA A 1 93 ? 25.336 -15.636 -16.124 1.00 96.00 93 ALA A O 1
ATOM 705 N N . LEU A 1 94 ? 23.513 -14.371 -15.770 1.00 97.31 94 LEU A N 1
ATOM 706 C CA . LEU A 1 94 ? 22.529 -15.292 -16.340 1.00 97.31 94 LEU A CA 1
ATOM 707 C C . LEU A 1 94 ? 22.284 -15.087 -17.847 1.00 97.31 94 LEU A C 1
ATOM 709 O O . LEU A 1 94 ? 21.459 -15.801 -18.413 1.00 97.31 94 LEU A O 1
ATOM 713 N N . GLY A 1 95 ? 22.950 -14.125 -18.499 1.00 94.94 95 GLY A N 1
ATOM 714 C CA . GLY A 1 95 ? 22.729 -13.810 -19.917 1.00 94.94 95 GLY A CA 1
ATOM 715 C C . GLY A 1 95 ? 21.350 -13.206 -20.209 1.00 94.94 95 GLY A C 1
ATOM 716 O O . GLY A 1 95 ? 20.830 -13.346 -21.309 1.00 94.94 95 GLY A O 1
ATOM 717 N N . MET A 1 96 ? 20.724 -12.574 -19.212 1.00 94.19 96 MET A N 1
ATOM 718 C CA . MET A 1 96 ? 19.413 -11.921 -19.342 1.00 94.19 96 MET A CA 1
ATOM 719 C C . MET A 1 96 ? 19.513 -10.445 -19.760 1.00 94.19 96 MET A C 1
ATOM 721 O O . MET A 1 96 ? 18.485 -9.802 -19.969 1.00 94.19 96 MET A O 1
ATOM 725 N N . LEU A 1 97 ? 20.730 -9.901 -19.822 1.00 78.75 97 LEU A N 1
ATOM 726 C CA . LEU A 1 97 ? 21.055 -8.559 -20.300 1.00 78.75 97 LEU A CA 1
ATOM 727 C C . LEU A 1 97 ? 22.188 -8.723 -21.323 1.00 78.75 97 LEU A C 1
ATOM 729 O O . LEU A 1 97 ? 23.236 -9.257 -20.957 1.00 78.75 97 LEU A O 1
ATOM 733 N N . GLU A 1 98 ? 21.948 -8.323 -22.574 1.00 62.50 98 GLU A N 1
ATOM 734 C CA . GLU A 1 98 ? 22.970 -8.195 -23.630 1.00 62.50 98 GLU A CA 1
ATOM 735 C C . GLU A 1 98 ? 23.477 -6.752 -23.716 1.00 62.50 98 GLU A C 1
ATOM 737 O O . GLU A 1 98 ? 22.634 -5.826 -23.625 1.00 62.50 98 GLU A O 1
#